Pro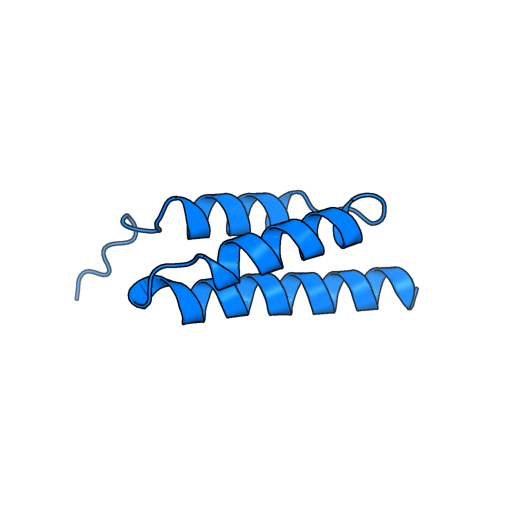tein AF-A0A956RYR6-F1 (afdb_monomer_lite)

Secondary structure (DSSP, 8-state):
---------HHHHHHHHHHHH--TTTHHHHHHHHHHHHHTS-TTTHHHHHHHHHHHHHHHHHHH--

Sequence (66 aa):
MTLNPSTSSETIRELHRLWVSATADSISRDLDRATALAEAAPAEDREEAARYVAALWRLERWLHDR

Foldseek 3Di:
DDDPPPCCDPLLVLLVVLLVPDDLVCLVVSLVVLVVSLVVDDPVCNVVSVVSSVSSVVVNVVSVVD

Radius of gyration: 12.63 Å; chains: 1; bounding box: 19×19×43 Å

Structure (mmCIF, N/CA/C/O backbone):
data_AF-A0A956RYR6-F1
#
_entry.id   AF-A0A956RYR6-F1
#
loop_
_atom_site.group_PDB
_atom_site.id
_atom_site.type_symbol
_atom_site.label_atom_id
_atom_site.label_alt_id
_atom_site.label_comp_id
_atom_site.label_asym_id
_atom_site.label_entity_id
_atom_site.label_seq_id
_atom_site.pdbx_PDB_ins_code
_atom_site.Cartn_x
_atom_site.Cartn_y
_atom_site.Cartn_z
_atom_site.occupancy
_atom_site.B_iso_or_equiv
_atom_site.auth_seq_id
_atom_site.auth_comp_id
_atom_site.auth_asym_id
_atom_site.auth_atom_id
_atom_site.pdbx_PDB_model_num
ATOM 1 N N . MET A 1 1 ? 11.031 13.009 26.508 1.00 35.09 1 MET A N 1
ATOM 2 C CA . MET A 1 1 ? 10.350 12.702 25.234 1.00 35.09 1 MET A CA 1
ATOM 3 C C . MET A 1 1 ? 10.971 11.430 24.694 1.00 35.09 1 MET A C 1
ATOM 5 O O . MET A 1 1 ? 12.074 11.491 24.173 1.00 35.09 1 MET A O 1
ATOM 9 N N . THR A 1 2 ? 10.321 10.287 24.898 1.00 37.28 2 THR A N 1
ATOM 10 C CA . THR A 1 2 ? 10.793 9.005 24.363 1.00 37.28 2 THR A CA 1
ATOM 11 C C . THR A 1 2 ? 9.803 8.600 23.285 1.00 37.28 2 THR A C 1
ATOM 13 O O . THR A 1 2 ? 8.69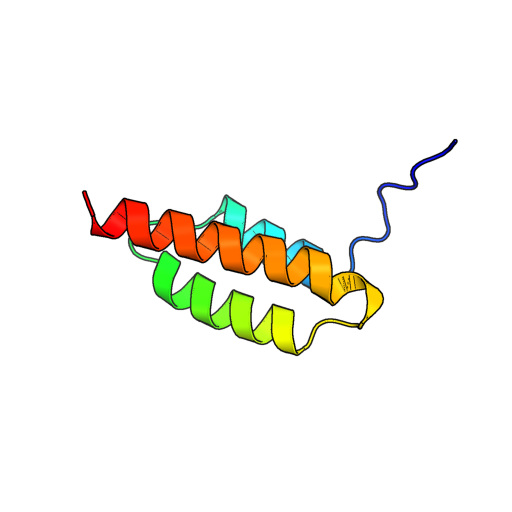6 8.170 23.592 1.00 37.28 2 THR A O 1
ATOM 16 N N . LEU A 1 3 ? 10.169 8.830 22.025 1.00 48.50 3 LEU A N 1
ATOM 17 C CA . LEU A 1 3 ? 9.486 8.217 20.892 1.00 48.50 3 LEU A CA 1
ATOM 18 C C . LEU A 1 3 ? 9.810 6.724 20.973 1.00 48.50 3 LEU A C 1
ATOM 20 O O . LEU A 1 3 ? 10.964 6.354 20.784 1.00 48.50 3 LEU A O 1
ATOM 24 N N . ASN A 1 4 ? 8.832 5.895 21.340 1.00 43.03 4 ASN A N 1
ATOM 25 C CA . ASN A 1 4 ? 8.928 4.440 21.229 1.00 43.03 4 ASN A CA 1
ATOM 26 C C . ASN A 1 4 ? 8.851 4.090 19.734 1.00 43.03 4 ASN A C 1
ATOM 28 O O . ASN A 1 4 ? 7.777 4.249 19.158 1.00 43.03 4 ASN A O 1
ATOM 32 N N . PRO A 1 5 ? 9.928 3.616 19.084 1.00 55.12 5 PRO A N 1
ATOM 33 C CA . PRO A 1 5 ? 9.902 3.317 17.656 1.00 55.12 5 PRO A CA 1
ATOM 34 C C . PRO A 1 5 ? 9.432 1.883 17.347 1.00 55.12 5 PRO A C 1
ATOM 36 O O . PRO A 1 5 ? 9.644 1.401 16.241 1.00 55.12 5 PRO A O 1
ATOM 39 N N . SER A 1 6 ? 8.811 1.172 18.296 1.00 55.19 6 SER A N 1
ATOM 40 C CA . SER A 1 6 ? 8.657 -0.291 18.202 1.00 55.19 6 SER A CA 1
ATOM 41 C C . SER A 1 6 ? 7.244 -0.799 18.474 1.00 55.19 6 SER A C 1
ATOM 43 O O . SER A 1 6 ? 7.060 -1.823 19.130 1.00 55.19 6 SER A O 1
ATOM 45 N N . THR A 1 7 ? 6.228 -0.114 17.957 1.00 56.78 7 THR A N 1
ATOM 46 C CA . THR A 1 7 ? 4.883 -0.705 17.838 1.00 56.78 7 THR A CA 1
ATOM 47 C C . THR A 1 7 ? 4.270 -0.410 16.476 1.00 56.78 7 THR A C 1
ATOM 49 O O . THR A 1 7 ? 3.072 -0.208 16.366 1.00 56.78 7 THR A O 1
ATOM 52 N N . SER A 1 8 ? 5.082 -0.394 15.412 1.00 64.62 8 SER A N 1
ATOM 53 C CA . SER A 1 8 ? 4.523 -0.474 14.062 1.00 64.62 8 SER A CA 1
ATOM 54 C C . SER A 1 8 ? 3.787 -1.804 13.945 1.00 64.62 8 SER A C 1
ATOM 56 O O . SER A 1 8 ? 4.403 -2.873 14.084 1.00 64.62 8 SER A O 1
ATOM 58 N N . SER A 1 9 ? 2.472 -1.742 13.739 1.00 81.56 9 SER A N 1
ATOM 59 C CA . SER A 1 9 ? 1.663 -2.947 13.612 1.00 81.56 9 SER A CA 1
ATOM 60 C C . SER A 1 9 ? 2.155 -3.810 12.452 1.00 81.56 9 SER A C 1
ATOM 62 O O . SER A 1 9 ? 2.945 -3.390 11.598 1.00 81.56 9 SER A O 1
ATOM 64 N N . GLU A 1 10 ? 1.740 -5.073 12.442 1.00 88.25 10 GLU A N 1
ATOM 65 C CA . GLU A 1 10 ? 2.075 -5.991 11.353 1.00 88.25 10 GLU 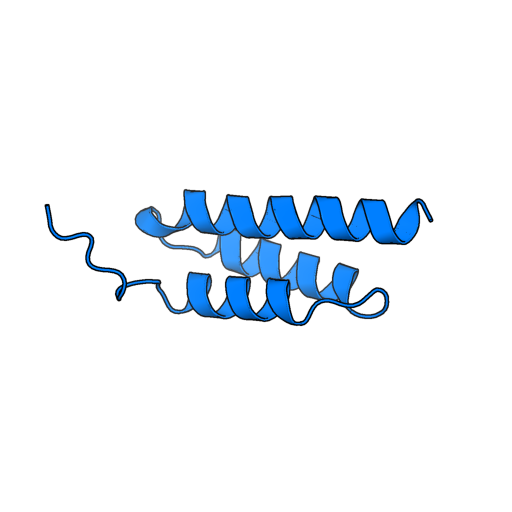A CA 1
ATOM 66 C C . GLU A 1 10 ? 1.714 -5.409 9.977 1.00 88.25 10 GLU A C 1
ATOM 68 O O . GLU A 1 10 ? 2.504 -5.526 9.041 1.00 88.25 10 GLU A O 1
ATOM 73 N N . THR A 1 11 ? 0.605 -4.666 9.897 1.00 91.19 11 THR A N 1
ATOM 74 C CA . THR A 1 11 ? 0.174 -3.944 8.697 1.00 91.19 11 THR A CA 1
ATOM 75 C C . THR A 1 11 ? 1.213 -2.924 8.240 1.00 91.19 11 THR A C 1
ATOM 77 O O . THR A 1 11 ? 1.601 -2.930 7.075 1.00 91.19 11 THR A O 1
ATOM 80 N N . ILE A 1 12 ? 1.721 -2.080 9.145 1.00 91.31 12 ILE A N 1
ATOM 81 C CA . ILE A 1 12 ? 2.729 -1.066 8.799 1.00 91.31 12 ILE A CA 1
ATOM 82 C C . ILE A 1 12 ? 4.050 -1.714 8.374 1.00 91.31 12 ILE A C 1
ATOM 84 O O . ILE A 1 12 ? 4.685 -1.259 7.422 1.00 91.31 12 ILE A O 1
ATOM 88 N N . ARG A 1 13 ? 4.448 -2.817 9.020 1.00 91.62 13 ARG A N 1
ATOM 89 C CA . ARG A 1 13 ? 5.651 -3.570 8.628 1.00 91.62 13 ARG A CA 1
ATOM 90 C C . ARG A 1 13 ? 5.523 -4.172 7.230 1.00 91.62 13 ARG A C 1
ATOM 92 O O . ARG A 1 13 ? 6.477 -4.096 6.455 1.00 91.62 13 ARG A O 1
ATOM 99 N N . GLU A 1 14 ? 4.364 -4.728 6.891 1.00 93.44 14 GLU A N 1
ATOM 100 C CA . GLU A 1 14 ? 4.126 -5.287 5.559 1.00 93.44 14 GLU A CA 1
ATOM 101 C C . GLU A 1 14 ? 4.028 -4.191 4.488 1.00 93.44 14 GLU A C 1
ATOM 103 O O . GLU A 1 14 ? 4.624 -4.331 3.423 1.00 93.44 14 GLU A O 1
ATOM 108 N N . LEU A 1 15 ? 3.372 -3.063 4.778 1.00 92.56 15 LEU A N 1
ATOM 109 C CA . LEU A 1 15 ? 3.329 -1.908 3.872 1.00 92.56 15 LEU A CA 1
ATOM 110 C C . LEU A 1 15 ? 4.720 -1.334 3.597 1.00 92.56 15 LEU A C 1
ATOM 112 O O . LEU A 1 15 ? 5.067 -1.067 2.446 1.00 92.56 15 LEU A O 1
ATOM 116 N N . HIS A 1 16 ? 5.545 -1.207 4.635 1.00 93.56 16 HIS A N 1
ATOM 117 C CA . HIS A 1 16 ? 6.934 -0.794 4.481 1.00 93.56 16 HIS A CA 1
ATOM 118 C C . HIS A 1 16 ? 7.736 -1.798 3.639 1.00 93.56 16 HIS A C 1
ATOM 120 O O . HIS A 1 16 ? 8.537 -1.394 2.796 1.00 93.56 16 HIS A O 1
ATOM 126 N N . ARG A 1 17 ? 7.502 -3.108 3.812 1.00 93.69 17 ARG A N 1
ATOM 127 C CA . ARG A 1 17 ? 8.135 -4.147 2.986 1.00 93.69 17 ARG A CA 1
ATOM 128 C C . ARG A 1 17 ? 7.778 -3.980 1.510 1.00 93.69 17 ARG A C 1
ATOM 130 O O . ARG A 1 17 ? 8.688 -3.989 0.687 1.00 93.69 17 ARG A O 1
ATOM 137 N N . LEU A 1 18 ? 6.493 -3.785 1.197 1.00 93.25 18 LEU A N 1
ATOM 138 C CA . LEU A 1 18 ? 6.019 -3.559 -0.174 1.00 93.25 18 LEU A CA 1
ATOM 139 C C . LEU A 1 18 ? 6.656 -2.313 -0.793 1.00 93.25 18 LEU A C 1
ATOM 141 O O . LEU A 1 18 ? 7.146 -2.375 -1.914 1.00 93.25 18 LEU A O 1
ATOM 145 N N . TRP A 1 19 ? 6.721 -1.211 -0.043 1.00 90.69 19 TRP A N 1
ATOM 146 C CA . TRP A 1 19 ? 7.360 0.026 -0.493 1.00 90.69 19 TRP A CA 1
ATOM 147 C C . TRP A 1 19 ? 8.837 -0.156 -0.861 1.00 90.69 19 TRP A C 1
ATOM 149 O O . TRP A 1 19 ? 9.269 0.299 -1.916 1.00 90.69 19 TRP A O 1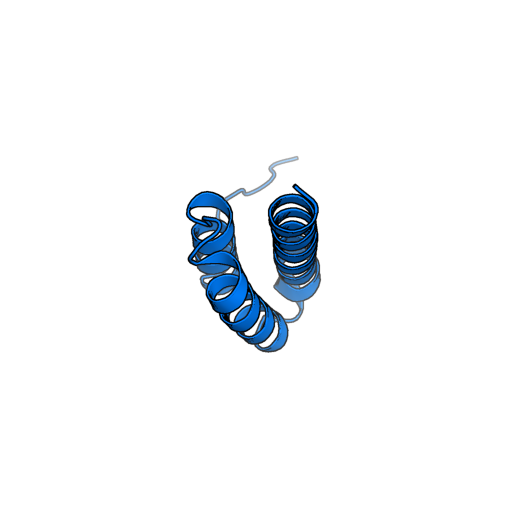
ATOM 159 N N . VAL A 1 20 ? 9.615 -0.835 -0.014 1.00 92.06 20 VAL A N 1
ATOM 160 C CA . VAL A 1 20 ? 11.062 -0.998 -0.234 1.00 92.06 20 VAL A CA 1
ATOM 161 C C . VAL A 1 20 ? 11.374 -1.984 -1.366 1.00 92.06 20 VAL A C 1
ATOM 163 O O . VAL A 1 20 ? 12.402 -1.834 -2.025 1.00 92.06 20 VAL A O 1
ATOM 166 N N . SER A 1 21 ? 10.521 -2.987 -1.604 1.00 92.31 21 SER A N 1
ATOM 167 C CA . SER A 1 21 ? 10.754 -4.007 -2.639 1.00 92.31 21 SER A CA 1
ATOM 168 C C . SER A 1 21 ? 10.098 -3.722 -3.991 1.00 92.31 21 SER A C 1
ATOM 170 O O . SER A 1 21 ? 10.251 -4.541 -4.896 1.00 92.31 21 SER A O 1
ATOM 172 N N . ALA A 1 22 ? 9.348 -2.628 -4.133 1.00 89.50 22 ALA A N 1
ATOM 173 C CA . ALA A 1 22 ? 8.566 -2.364 -5.335 1.00 89.50 22 ALA A CA 1
ATOM 174 C C . ALA A 1 22 ? 9.442 -2.147 -6.583 1.00 89.50 22 ALA A C 1
ATOM 176 O O . ALA A 1 22 ? 10.404 -1.374 -6.568 1.00 89.50 22 ALA A O 1
ATOM 177 N N . THR A 1 23 ? 9.071 -2.792 -7.689 1.00 89.50 23 THR A N 1
ATOM 178 C CA . THR A 1 23 ? 9.700 -2.634 -9.011 1.00 89.50 23 THR A CA 1
ATOM 179 C C . THR A 1 23 ? 8.653 -2.295 -10.071 1.00 89.50 23 THR A C 1
ATOM 181 O O . THR A 1 23 ? 7.461 -2.441 -9.824 1.00 89.50 23 THR A O 1
ATOM 184 N N . ALA A 1 24 ? 9.068 -1.879 -11.274 1.00 86.75 24 ALA A N 1
ATOM 185 C CA . ALA A 1 24 ? 8.137 -1.599 -12.377 1.00 86.75 24 ALA A CA 1
ATOM 186 C C . ALA A 1 24 ? 7.211 -2.781 -12.711 1.00 86.75 24 ALA A C 1
ATOM 188 O O . ALA A 1 24 ? 6.044 -2.570 -13.019 1.00 86.75 24 ALA A O 1
ATOM 189 N N . ASP A 1 25 ? 7.700 -4.016 -12.587 1.00 88.75 25 ASP A N 1
ATOM 190 C CA . ASP A 1 25 ? 6.912 -5.217 -12.876 1.00 88.75 25 ASP A CA 1
ATOM 191 C C . ASP A 1 25 ? 5.961 -5.619 -11.734 1.00 88.75 25 ASP A C 1
ATOM 193 O O . ASP A 1 25 ? 4.986 -6.339 -11.965 1.00 88.75 25 ASP A O 1
ATOM 197 N N . SER A 1 26 ? 6.245 -5.208 -10.491 1.00 91.88 26 SER A N 1
ATOM 198 C CA . SER A 1 26 ? 5.459 -5.598 -9.311 1.00 91.88 26 SER A CA 1
ATOM 199 C C . SER A 1 26 ? 4.550 -4.492 -8.781 1.00 91.88 26 SER A C 1
ATOM 201 O O . SER A 1 26 ? 3.562 -4.809 -8.116 1.00 91.88 26 SER A O 1
ATOM 203 N N . ILE A 1 27 ? 4.842 -3.223 -9.098 1.00 92.75 27 ILE A N 1
ATOM 204 C CA . ILE A 1 27 ? 4.262 -2.049 -8.435 1.00 92.75 27 ILE A CA 1
ATOM 205 C C . ILE A 1 27 ? 2.734 -2.051 -8.457 1.00 92.75 27 ILE A C 1
ATOM 207 O O . ILE A 1 27 ? 2.141 -1.828 -7.409 1.00 92.75 27 ILE A O 1
ATOM 211 N N . SER A 1 28 ? 2.087 -2.394 -9.575 1.00 92.75 28 SER A N 1
ATOM 212 C CA . SER A 1 28 ? 0.619 -2.401 -9.642 1.00 92.75 28 SER A CA 1
ATOM 213 C C . SER A 1 28 ? -0.003 -3.463 -8.729 1.00 92.75 28 SER A C 1
ATOM 215 O O . SER A 1 28 ? -0.983 -3.198 -8.039 1.00 92.75 28 SER A O 1
ATOM 217 N N . ARG A 1 29 ? 0.606 -4.654 -8.628 1.00 93.31 29 ARG A N 1
ATOM 218 C CA . ARG A 1 29 ? 0.137 -5.704 -7.704 1.00 93.31 29 ARG A CA 1
ATOM 219 C C . ARG A 1 29 ? 0.427 -5.343 -6.247 1.00 93.31 29 ARG A C 1
ATOM 221 O O . ARG A 1 29 ? -0.373 -5.640 -5.359 1.00 93.31 29 ARG A O 1
ATOM 228 N N . ASP A 1 30 ? 1.580 -4.733 -5.998 1.00 94.50 30 ASP A N 1
ATOM 229 C CA . ASP A 1 30 ? 1.972 -4.282 -4.666 1.00 94.50 30 ASP A CA 1
ATOM 230 C C . ASP A 1 30 ? 1.067 -3.138 -4.184 1.00 94.50 30 ASP A C 1
ATOM 232 O O . ASP A 1 30 ? 0.744 -3.076 -2.999 1.00 94.50 30 ASP A O 1
ATOM 236 N N . LEU A 1 31 ? 0.585 -2.292 -5.098 1.00 95.44 31 LEU A N 1
ATOM 237 C CA . LEU A 1 31 ? -0.370 -1.217 -4.838 1.00 95.44 31 LEU A CA 1
ATOM 238 C C . LEU A 1 31 ? -1.758 -1.742 -4.457 1.00 95.44 31 LEU A C 1
ATOM 240 O O . LEU A 1 31 ? -2.333 -1.274 -3.471 1.00 95.44 31 LEU A O 1
ATOM 244 N N . ASP A 1 32 ? -2.268 -2.743 -5.181 1.00 95.56 32 ASP A N 1
ATOM 245 C CA . ASP A 1 32 ? -3.524 -3.423 -4.839 1.00 95.56 32 ASP A CA 1
ATOM 246 C C . ASP A 1 32 ? -3.441 -4.031 -3.431 1.00 95.56 32 ASP A C 1
ATOM 248 O O . ASP A 1 32 ? -4.315 -3.825 -2.582 1.00 95.56 32 ASP A O 1
ATOM 252 N N . ARG A 1 33 ? -2.335 -4.731 -3.142 1.00 95.25 33 ARG A N 1
ATOM 253 C CA . ARG A 1 33 ? -2.082 -5.336 -1.828 1.00 95.25 33 ARG A CA 1
ATOM 254 C C . ARG A 1 33 ? -1.948 -4.282 -0.731 1.00 95.25 33 ARG A C 1
ATOM 256 O O . ARG A 1 33 ? -2.500 -4.465 0.351 1.00 95.25 33 ARG A O 1
ATOM 263 N N . ALA A 1 34 ? -1.234 -3.190 -0.991 1.00 95.25 34 ALA A N 1
ATOM 264 C CA . ALA A 1 34 ? -1.061 -2.108 -0.032 1.00 95.25 34 ALA A CA 1
ATOM 265 C C . ALA A 1 34 ? -2.383 -1.394 0.273 1.00 95.25 34 ALA A C 1
ATOM 267 O O . ALA A 1 34 ? -2.654 -1.077 1.429 1.00 95.25 34 ALA A O 1
ATOM 268 N N . THR A 1 35 ? -3.229 -1.194 -0.737 1.00 96.44 35 THR A N 1
ATOM 269 C CA . THR A 1 35 ? -4.555 -0.586 -0.565 1.00 96.44 35 THR A CA 1
ATOM 270 C C . THR A 1 35 ? -5.432 -1.461 0.328 1.00 96.44 35 THR A C 1
ATOM 272 O O . THR A 1 35 ? -5.941 -0.974 1.335 1.00 96.44 35 THR A O 1
ATOM 275 N N . ALA A 1 36 ? -5.507 -2.769 0.055 1.00 95.12 36 ALA A N 1
ATOM 276 C CA . ALA A 1 36 ? -6.257 -3.708 0.894 1.00 95.12 36 ALA A CA 1
ATOM 277 C C . ALA A 1 36 ? -5.732 -3.767 2.343 1.00 95.12 36 ALA A C 1
ATOM 279 O O . ALA A 1 36 ? -6.513 -3.789 3.296 1.00 95.12 36 ALA A O 1
ATOM 280 N N . LEU A 1 37 ? -4.405 -3.753 2.528 1.00 93.75 37 LEU A N 1
ATOM 281 C CA . LEU A 1 37 ? -3.783 -3.695 3.856 1.00 93.75 37 LEU A CA 1
ATOM 282 C C . LEU A 1 37 ? -4.129 -2.396 4.597 1.00 93.75 37 LEU A C 1
ATOM 284 O O . LEU A 1 37 ? -4.390 -2.434 5.798 1.00 93.75 37 LEU A O 1
ATOM 288 N N . ALA A 1 38 ? -4.158 -1.260 3.898 1.00 92.88 38 ALA A N 1
ATOM 289 C CA . ALA A 1 38 ? -4.503 0.030 4.484 1.00 92.88 38 ALA A CA 1
ATOM 290 C C . ALA A 1 38 ? -5.989 0.142 4.853 1.00 92.88 38 ALA A C 1
ATOM 292 O O . ALA A 1 38 ? -6.319 0.707 5.895 1.00 92.88 38 ALA A O 1
ATOM 293 N N . GLU A 1 39 ? -6.887 -0.428 4.051 1.00 93.19 39 GLU A N 1
ATOM 294 C CA . GLU A 1 39 ? -8.321 -0.485 4.359 1.00 93.19 39 GLU A CA 1
ATOM 295 C C . GLU A 1 39 ? -8.615 -1.361 5.582 1.00 93.19 39 GLU A C 1
ATOM 297 O O . GLU A 1 39 ? -9.457 -1.015 6.415 1.00 93.19 39 GLU A O 1
ATOM 302 N N . ALA A 1 40 ? -7.882 -2.468 5.723 1.00 91.44 40 ALA A N 1
ATOM 303 C CA . ALA A 1 40 ? -7.961 -3.353 6.879 1.00 91.44 40 ALA A CA 1
ATOM 304 C C . ALA A 1 40 ? -7.209 -2.818 8.115 1.00 91.44 40 ALA A C 1
ATOM 306 O O . ALA A 1 40 ? -7.278 -3.432 9.183 1.00 91.44 40 ALA A O 1
ATOM 307 N N . ALA A 1 41 ? -6.487 -1.697 7.996 1.00 88.81 41 ALA A N 1
ATOM 308 C CA . ALA A 1 41 ? -5.655 -1.182 9.071 1.00 88.81 41 ALA A CA 1
ATOM 309 C C . ALA A 1 41 ? -6.494 -0.735 10.292 1.00 88.81 41 ALA A C 1
ATOM 311 O O . ALA A 1 41 ? -7.540 -0.076 10.141 1.00 88.81 41 ALA A O 1
ATOM 312 N N . PRO A 1 42 ? -6.020 -1.030 11.519 1.00 87.56 42 PRO A N 1
ATOM 313 C CA . PRO A 1 42 ? -6.557 -0.459 12.751 1.00 87.56 42 PRO A CA 1
ATOM 314 C C . PRO A 1 42 ? -6.596 1.071 12.700 1.00 87.56 42 PRO A C 1
ATOM 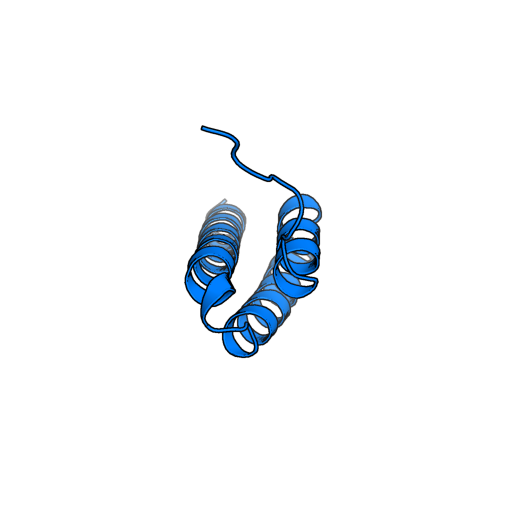316 O O . PRO A 1 42 ? -5.772 1.699 12.039 1.00 87.56 42 PRO A O 1
ATOM 319 N N . ALA A 1 43 ? -7.537 1.696 13.415 1.00 89.00 43 ALA A N 1
ATOM 320 C CA . ALA A 1 43 ? -7.732 3.151 13.367 1.00 89.00 43 ALA A CA 1
ATOM 321 C C . ALA A 1 43 ? -6.460 3.957 13.695 1.00 89.00 43 ALA A C 1
ATOM 323 O O . ALA A 1 43 ? -6.248 5.013 13.105 1.00 89.00 43 ALA A O 1
ATOM 324 N N . GLU A 1 44 ? -5.621 3.435 14.589 1.00 88.44 44 GLU A N 1
ATOM 325 C CA . GLU A 1 44 ? -4.323 4.000 14.982 1.00 88.44 44 GLU A CA 1
ATOM 326 C C . GLU A 1 44 ? -3.266 3.978 13.864 1.00 88.44 44 GLU A C 1
ATOM 328 O O . GLU A 1 44 ? -2.415 4.860 13.819 1.00 88.44 44 GLU A O 1
ATOM 333 N N . ASP A 1 45 ? -3.373 3.047 12.912 1.00 90.62 45 ASP A N 1
ATOM 334 C CA . ASP A 1 45 ? -2.414 2.861 11.818 1.00 90.62 45 ASP A CA 1
ATOM 335 C C . ASP A 1 45 ? -2.891 3.441 10.480 1.00 90.62 45 ASP A C 1
ATOM 337 O O . ASP A 1 45 ? -2.102 3.575 9.545 1.00 90.62 45 ASP A O 1
ATOM 341 N N . ARG A 1 46 ? -4.181 3.781 10.345 1.00 91.00 46 ARG A N 1
ATOM 342 C CA . ARG A 1 46 ? -4.789 4.188 9.061 1.00 91.00 46 ARG A CA 1
ATOM 343 C C . ARG A 1 46 ? -4.075 5.349 8.388 1.00 91.00 46 ARG A C 1
ATOM 345 O O . ARG A 1 46 ? -3.909 5.339 7.171 1.00 91.00 46 ARG A O 1
ATOM 352 N N . GLU A 1 47 ? -3.670 6.355 9.161 1.00 94.12 47 GLU A N 1
ATOM 353 C CA . GLU A 1 47 ? -2.987 7.521 8.600 1.00 94.12 47 GLU A CA 1
ATOM 354 C C . GLU A 1 47 ? -1.629 7.126 8.014 1.00 94.12 47 GLU A C 1
ATOM 356 O O . GLU A 1 47 ? -1.290 7.514 6.897 1.00 94.12 47 GLU A O 1
ATOM 361 N N . GLU A 1 48 ? -0.85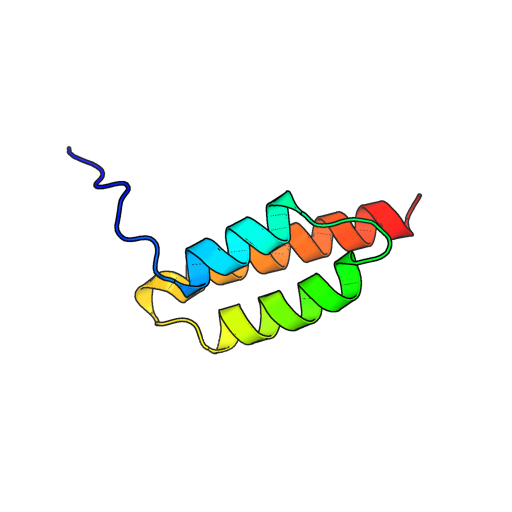9 6.317 8.738 1.00 92.25 48 GLU A N 1
ATOM 362 C CA . GLU A 1 48 ? 0.440 5.852 8.268 1.00 92.25 48 GLU A CA 1
ATOM 363 C C . GLU A 1 48 ? 0.301 4.883 7.090 1.00 92.25 48 GLU A C 1
ATOM 365 O O . GLU A 1 48 ? 1.011 5.018 6.092 1.00 92.25 48 GLU A O 1
ATOM 370 N N . ALA A 1 49 ? -0.687 3.990 7.129 1.00 92.75 49 ALA A N 1
ATOM 371 C CA . ALA A 1 49 ? -0.993 3.097 6.022 1.00 92.75 49 ALA A CA 1
ATOM 372 C C . ALA A 1 49 ? -1.366 3.863 4.740 1.00 92.75 49 ALA A C 1
ATOM 374 O O . ALA A 1 49 ? -0.842 3.572 3.661 1.00 92.75 49 ALA A O 1
ATOM 375 N N . ALA A 1 50 ? -2.192 4.908 4.860 1.00 93.88 50 ALA A N 1
ATOM 376 C CA . ALA A 1 50 ? -2.541 5.783 3.744 1.00 93.88 50 ALA A CA 1
ATOM 377 C C . ALA A 1 50 ? -1.317 6.513 3.165 1.00 93.88 50 ALA A C 1
ATOM 379 O O . ALA A 1 50 ? -1.232 6.701 1.949 1.00 93.88 50 ALA A O 1
ATOM 380 N N . ARG A 1 51 ? -0.334 6.889 3.998 1.00 95.00 51 ARG A N 1
ATOM 381 C CA . ARG A 1 51 ? 0.927 7.483 3.517 1.00 95.00 51 ARG A CA 1
ATOM 382 C C . ARG A 1 51 ? 1.725 6.503 2.655 1.00 95.00 51 ARG A C 1
ATOM 384 O O . ARG A 1 51 ? 2.230 6.925 1.613 1.00 95.00 51 ARG A O 1
ATOM 391 N N . TYR A 1 52 ? 1.803 5.225 3.037 1.00 93.25 52 TYR A N 1
ATOM 392 C CA . TYR A 1 52 ? 2.471 4.197 2.227 1.00 93.25 52 TYR A CA 1
ATOM 393 C C . TYR A 1 52 ? 1.770 3.971 0.885 1.00 93.25 52 TYR A C 1
ATOM 395 O O . TYR A 1 52 ? 2.431 3.984 -0.153 1.00 93.25 52 TYR A O 1
ATOM 403 N N . VAL A 1 53 ? 0.439 3.849 0.879 1.00 96.19 53 VAL A N 1
ATOM 404 C CA . VAL A 1 53 ? -0.343 3.693 -0.362 1.00 96.19 53 VAL A CA 1
ATOM 405 C C . VAL A 1 53 ? -0.152 4.896 -1.288 1.00 96.19 53 VAL A C 1
ATOM 407 O O . VAL A 1 53 ? 0.113 4.732 -2.476 1.00 96.19 53 VAL A O 1
ATOM 410 N N . ALA A 1 54 ? -0.204 6.117 -0.750 1.00 95.75 54 ALA A N 1
ATOM 411 C CA . ALA A 1 54 ? 0.034 7.325 -1.535 1.00 95.75 54 ALA A CA 1
ATOM 412 C C . ALA A 1 54 ? 1.466 7.399 -2.093 1.00 95.75 54 ALA A C 1
ATOM 414 O O . ALA A 1 54 ? 1.671 7.913 -3.192 1.00 95.75 54 ALA A O 1
ATOM 415 N N . ALA A 1 55 ? 2.468 6.916 -1.353 1.00 94.31 55 ALA A N 1
ATOM 416 C CA . ALA A 1 55 ? 3.843 6.844 -1.837 1.00 94.31 55 ALA A CA 1
ATOM 417 C C . ALA A 1 55 ? 3.970 5.856 -3.007 1.00 94.31 55 ALA A C 1
ATOM 419 O O . ALA A 1 55 ? 4.510 6.233 -4.049 1.00 94.31 55 ALA A O 1
ATOM 420 N N . LEU A 1 56 ? 3.406 4.651 -2.868 1.00 94.19 56 LEU A N 1
ATOM 421 C CA . LEU A 1 56 ? 3.368 3.633 -3.924 1.00 94.19 56 LEU A CA 1
ATOM 422 C C . LEU A 1 56 ? 2.661 4.146 -5.186 1.00 94.19 56 LEU A C 1
ATOM 424 O O . LEU A 1 56 ? 3.211 4.009 -6.272 1.00 94.19 56 LEU A O 1
ATOM 428 N N . TRP A 1 57 ? 1.525 4.840 -5.050 1.00 95.69 57 TRP A N 1
ATOM 429 C CA . TRP A 1 57 ? 0.826 5.473 -6.180 1.00 95.69 57 TRP A CA 1
ATOM 430 C C . TRP A 1 57 ? 1.700 6.488 -6.928 1.00 95.69 57 TRP A C 1
ATOM 432 O O . TRP A 1 57 ? 1.694 6.546 -8.157 1.00 95.69 57 TRP A O 1
ATOM 442 N N . ARG A 1 58 ? 2.466 7.318 -6.203 1.00 95.56 58 ARG A N 1
ATOM 443 C CA . ARG A 1 58 ? 3.384 8.281 -6.839 1.00 95.56 58 ARG A CA 1
ATOM 444 C C . ARG A 1 58 ? 4.526 7.575 -7.564 1.00 95.56 58 ARG A C 1
ATOM 446 O O . ARG A 1 58 ? 4.921 8.033 -8.633 1.00 95.56 58 ARG A O 1
ATOM 453 N N . LEU A 1 59 ? 5.054 6.500 -6.980 1.00 93.69 59 LEU A N 1
ATOM 454 C CA . LEU A 1 59 ? 6.113 5.704 -7.590 1.00 93.69 59 LEU A CA 1
ATOM 455 C C . LEU A 1 59 ? 5.616 4.997 -8.854 1.00 93.69 59 LEU A C 1
ATOM 457 O O . LEU A 1 59 ? 6.280 5.099 -9.879 1.00 93.69 59 LEU A O 1
ATOM 461 N N . GLU A 1 60 ? 4.443 4.359 -8.805 1.00 94.88 60 GLU A N 1
ATOM 462 C CA . GLU A 1 60 ? 3.799 3.745 -9.973 1.00 94.88 60 GLU A CA 1
ATOM 463 C C . GLU A 1 60 ? 3.678 4.758 -11.109 1.00 94.88 60 GLU A C 1
ATOM 465 O O . GLU A 1 60 ? 4.182 4.532 -12.208 1.00 94.88 60 GLU A O 1
ATOM 470 N N . ARG A 1 61 ? 3.094 5.925 -10.825 1.00 93.75 61 ARG A N 1
ATOM 471 C CA . ARG A 1 61 ? 2.924 6.972 -11.831 1.00 93.75 61 ARG A CA 1
ATOM 472 C C . ARG A 1 61 ? 4.252 7.416 -12.441 1.00 93.75 61 ARG A C 1
ATOM 474 O O . ARG A 1 61 ? 4.359 7.532 -13.653 1.00 93.75 61 ARG A O 1
ATOM 481 N N . TRP A 1 62 ? 5.274 7.625 -11.615 1.00 94.31 62 TRP A N 1
ATOM 482 C CA . TRP A 1 62 ? 6.605 7.999 -12.096 1.00 94.31 62 TRP A CA 1
ATOM 483 C C . TRP A 1 62 ? 7.268 6.908 -12.947 1.00 94.31 62 TRP A C 1
ATOM 485 O O . TRP A 1 62 ? 8.018 7.240 -13.862 1.00 94.31 62 TRP A O 1
ATOM 495 N N . LEU A 1 63 ? 7.014 5.628 -12.658 1.00 90.69 63 LEU A N 1
ATOM 496 C CA . LEU A 1 63 ? 7.515 4.504 -13.453 1.00 90.69 63 LEU A CA 1
ATOM 497 C C . LEU A 1 63 ? 6.810 4.408 -14.812 1.00 90.69 63 LEU A C 1
ATOM 499 O O . LEU A 1 63 ? 7.470 4.095 -15.795 1.00 90.69 63 LEU A O 1
ATOM 503 N N . HIS A 1 64 ? 5.508 4.698 -14.871 1.00 86.31 64 HIS A N 1
ATOM 504 C CA . HIS A 1 64 ? 4.718 4.676 -16.107 1.00 86.31 64 HIS A CA 1
ATOM 505 C C . HIS A 1 64 ? 4.899 5.915 -16.994 1.00 86.31 64 HIS A C 1
ATOM 507 O O . HIS A 1 64 ? 4.761 5.812 -18.210 1.00 86.31 64 HIS A O 1
ATOM 513 N N . ASP A 1 65 ? 5.184 7.077 -16.401 1.00 88.44 65 ASP A N 1
ATOM 514 C CA . ASP A 1 65 ? 5.397 8.335 -17.130 1.00 88.44 65 ASP A CA 1
ATOM 515 C C . ASP A 1 65 ? 6.795 8.425 -17.792 1.00 88.44 65 ASP A C 1
ATOM 517 O O . ASP A 1 65 ? 7.082 9.404 -18.485 1.00 88.44 65 ASP A O 1
ATOM 521 N N . ARG A 1 66 ? 7.682 7.448 -17.564 1.00 64.94 66 ARG A N 1
ATOM 522 C CA . ARG A 1 66 ? 9.049 7.385 -18.109 1.00 64.94 66 ARG A CA 1
ATOM 523 C C . ARG A 1 66 ? 9.159 6.493 -19.334 1.00 64.94 66 ARG A C 1
ATOM 525 O O . ARG A 1 66 ? 9.967 6.866 -20.214 1.00 64.94 66 ARG A O 1
#

pLDDT: mean 86.67, std 14.86, range [35.09, 96.44]